Protein AF-A0A090QFK1-F1 (afdb_monomer_lite)

Structure (mmCIF, N/CA/C/O backbone):
data_AF-A0A090QFK1-F1
#
_entry.id   AF-A0A090QFK1-F1
#
loop_
_atom_site.group_PDB
_atom_site.id
_atom_site.type_symbol
_atom_site.label_atom_id
_atom_site.label_alt_id
_atom_site.label_comp_id
_atom_site.label_asym_id
_atom_site.label_entity_id
_atom_site.label_seq_id
_atom_site.pdbx_PDB_ins_code
_atom_site.Cartn_x
_atom_site.Cartn_y
_atom_site.Cartn_z
_atom_site.occupancy
_atom_site.B_iso_or_equiv
_atom_site.auth_seq_id
_atom_site.auth_comp_id
_atom_site.auth_asym_id
_atom_site.auth_atom_id
_atom_site.pdbx_PDB_model_num
ATOM 1 N N . MET A 1 1 ? -50.990 6.102 -6.981 1.00 52.25 1 MET A N 1
ATOM 2 C CA . MET A 1 1 ? -49.549 5.833 -7.208 1.00 52.25 1 MET A CA 1
ATOM 3 C C . MET A 1 1 ? -48.900 5.419 -5.892 1.00 52.25 1 MET A C 1
ATOM 5 O O . MET A 1 1 ? -49.044 6.145 -4.915 1.00 52.25 1 MET A O 1
ATOM 9 N N . LYS A 1 2 ? -48.239 4.252 -5.823 1.00 62.94 2 LYS A N 1
ATOM 10 C CA . LYS A 1 2 ? -47.499 3.832 -4.617 1.00 62.94 2 LYS A CA 1
ATOM 11 C C . LYS A 1 2 ? -46.297 4.762 -4.423 1.00 62.94 2 LYS A C 1
ATOM 13 O O . LYS A 1 2 ? -45.481 4.903 -5.327 1.00 62.94 2 LYS A O 1
ATOM 18 N N . LYS A 1 3 ? -46.207 5.403 -3.255 1.00 70.94 3 LYS A N 1
ATOM 19 C CA . LYS A 1 3 ? -45.093 6.287 -2.887 1.00 70.94 3 LYS A CA 1
ATOM 20 C C . LYS A 1 3 ? -43.796 5.470 -2.892 1.00 70.94 3 LYS A C 1
ATOM 22 O O . LYS A 1 3 ? -43.723 4.451 -2.204 1.00 70.94 3 LYS A O 1
ATOM 27 N N . ALA A 1 4 ? -42.806 5.884 -3.683 1.00 73.75 4 ALA A N 1
ATOM 28 C CA . ALA A 1 4 ? -41.517 5.203 -3.743 1.00 73.75 4 ALA A CA 1
ATOM 29 C C . ALA A 1 4 ? -40.870 5.204 -2.350 1.00 73.75 4 ALA A C 1
ATOM 31 O O . ALA A 1 4 ? -40.772 6.250 -1.699 1.00 73.75 4 ALA A O 1
ATOM 32 N N . LYS A 1 5 ? -40.471 4.022 -1.866 1.00 79.25 5 LYS A N 1
ATOM 33 C CA . LYS A 1 5 ? -39.764 3.900 -0.589 1.00 79.25 5 LYS A CA 1
ATOM 34 C C . LYS A 1 5 ? -38.382 4.532 -0.737 1.00 79.25 5 LYS A C 1
ATOM 36 O O . LYS A 1 5 ? -37.656 4.214 -1.673 1.00 79.25 5 LYS A O 1
ATOM 41 N N . LYS A 1 6 ? -38.023 5.412 0.198 1.00 84.00 6 LYS A N 1
ATOM 42 C CA . LYS A 1 6 ? -36.656 5.925 0.324 1.00 84.00 6 LYS A CA 1
ATOM 43 C C . LYS A 1 6 ? -35.821 4.840 0.998 1.00 84.00 6 LYS A C 1
ATOM 45 O O . LYS A 1 6 ? -36.136 4.454 2.121 1.00 84.00 6 LYS A O 1
ATOM 50 N N . ILE A 1 7 ? -34.821 4.321 0.294 1.00 83.44 7 ILE A N 1
ATOM 51 C CA . ILE A 1 7 ? -33.908 3.297 0.808 1.00 83.44 7 ILE A CA 1
ATOM 52 C C . ILE A 1 7 ? -32.535 3.943 0.967 1.00 83.44 7 ILE A C 1
ATOM 54 O O . ILE A 1 7 ? -32.029 4.543 0.021 1.00 83.44 7 ILE A O 1
ATOM 58 N N . THR A 1 8 ? -31.950 3.807 2.155 1.00 85.38 8 THR A N 1
ATOM 59 C CA . THR A 1 8 ? -30.576 4.225 2.450 1.00 85.38 8 THR A CA 1
ATOM 60 C C . THR A 1 8 ? -29.728 2.978 2.632 1.00 85.38 8 THR A C 1
ATOM 62 O O . THR A 1 8 ? -30.077 2.111 3.432 1.00 85.38 8 THR A O 1
ATOM 65 N N . TYR A 1 9 ? -28.615 2.900 1.908 1.00 80.81 9 TYR A N 1
ATOM 66 C CA . TYR A 1 9 ? -27.635 1.836 2.077 1.00 80.81 9 TYR A CA 1
ATOM 67 C C . TYR A 1 9 ? -26.460 2.341 2.913 1.00 80.81 9 TYR A C 1
ATOM 69 O O . TYR A 1 9 ? -25.931 3.420 2.656 1.00 80.81 9 TYR A O 1
ATOM 77 N N . LEU A 1 10 ? -26.053 1.546 3.900 1.00 73.12 10 LEU A N 1
ATOM 78 C CA . LEU A 1 10 ? -24.853 1.769 4.700 1.00 73.12 10 LEU A CA 1
ATOM 79 C C . LEU A 1 10 ? -23.905 0.601 4.446 1.00 73.12 10 LEU A C 1
ATOM 81 O O . LEU A 1 10 ? -24.201 -0.536 4.809 1.00 73.12 10 LEU A O 1
ATOM 85 N N . PHE A 1 11 ? -22.780 0.888 3.802 1.00 73.00 11 PHE A N 1
ATOM 86 C CA . PHE A 1 11 ? -21.746 -0.095 3.506 1.00 73.00 11 PHE A CA 1
ATOM 87 C C . PHE A 1 11 ? -20.478 0.248 4.286 1.00 73.00 11 PHE A C 1
ATOM 89 O O . PHE A 1 11 ? -20.070 1.406 4.337 1.00 73.00 11 PHE A O 1
ATOM 96 N N . GLY A 1 12 ? -19.854 -0.763 4.888 1.00 70.50 12 GLY A N 1
ATOM 97 C CA . GLY A 1 12 ? -18.518 -0.648 5.473 1.00 70.50 12 GLY A CA 1
ATOM 98 C C . GLY A 1 12 ? -17.435 -1.156 4.519 1.00 70.50 12 GLY A C 1
ATOM 99 O O . GLY A 1 12 ? -17.736 -1.692 3.454 1.00 70.50 12 GLY A O 1
ATOM 100 N N . ALA A 1 13 ? -16.170 -1.086 4.945 1.00 69.62 13 ALA A N 1
ATOM 101 C CA . ALA A 1 13 ? -15.028 -1.619 4.189 1.00 69.62 13 ALA A CA 1
ATOM 102 C C . ALA A 1 13 ? -15.144 -3.128 3.873 1.00 69.62 13 ALA A C 1
ATOM 104 O O . ALA A 1 13 ? -14.533 -3.621 2.933 1.00 69.62 13 ALA A O 1
ATOM 105 N N . GLY A 1 14 ? -15.974 -3.874 4.613 1.00 69.00 14 GLY A N 1
ATOM 106 C CA . GLY A 1 14 ? -16.285 -5.274 4.303 1.00 69.00 14 GLY A CA 1
ATOM 107 C C . GLY A 1 14 ? -17.109 -5.472 3.023 1.00 69.00 14 GLY A C 1
ATOM 108 O O . GLY A 1 14 ? -17.082 -6.556 2.451 1.00 69.00 14 GLY A O 1
ATOM 109 N N . ALA A 1 15 ? -17.804 -4.446 2.522 1.00 76.88 15 ALA A N 1
ATOM 110 C CA . ALA A 1 15 ? -18.540 -4.548 1.261 1.00 76.88 15 ALA A CA 1
ATOM 111 C C . ALA A 1 15 ? -17.603 -4.720 0.051 1.00 76.88 15 ALA A C 1
ATOM 113 O O . ALA A 1 15 ? -17.995 -5.315 -0.950 1.00 76.88 15 ALA A O 1
ATOM 114 N N . SER A 1 16 ? -16.354 -4.253 0.153 1.00 75.94 16 SER A N 1
ATOM 115 C CA . SER A 1 16 ? -15.330 -4.392 -0.887 1.00 75.94 16 SER A CA 1
ATOM 116 C C . SER A 1 16 ? -14.410 -5.602 -0.686 1.00 75.94 16 SER A C 1
ATOM 118 O O . SER A 1 16 ? -13.410 -5.723 -1.389 1.00 75.94 16 SER A O 1
ATOM 120 N N . TYR A 1 17 ? -14.756 -6.528 0.215 1.00 73.19 17 TYR A N 1
ATOM 121 C CA . TYR A 1 17 ? -13.940 -7.693 0.591 1.00 73.19 17 TYR A CA 1
ATOM 122 C C . TYR A 1 17 ? -13.425 -8.534 -0.590 1.00 73.19 17 TYR A C 1
ATOM 124 O O . TYR A 1 17 ? -12.313 -9.051 -0.545 1.00 73.19 17 TYR A O 1
ATOM 132 N N . ASN A 1 18 ? -14.224 -8.666 -1.654 1.00 71.69 18 ASN A N 1
ATOM 133 C CA . ASN A 1 18 ? -13.852 -9.422 -2.857 1.00 71.69 18 ASN A CA 1
ATOM 134 C C . ASN A 1 18 ? -13.204 -8.565 -3.959 1.00 71.69 18 ASN A C 1
ATOM 136 O O . ASN A 1 18 ? -12.793 -9.114 -4.976 1.00 71.69 18 ASN A O 1
ATOM 140 N N . ALA A 1 19 ? -13.155 -7.241 -3.796 1.00 78.19 19 ALA A N 1
ATOM 141 C CA . ALA A 1 19 ? -12.709 -6.302 -4.827 1.00 78.19 19 ALA A CA 1
ATOM 142 C C . ALA A 1 19 ? -11.317 -5.718 -4.543 1.00 78.19 19 ALA A C 1
ATOM 144 O O . ALA A 1 19 ? -10.580 -5.389 -5.472 1.00 78.19 19 ALA A O 1
ATOM 145 N N . VAL A 1 20 ? -10.948 -5.585 -3.267 1.00 81.19 20 VAL A N 1
ATOM 146 C CA . VAL A 1 20 ? -9.658 -5.029 -2.841 1.00 81.19 20 VAL A CA 1
ATOM 147 C C . VAL A 1 20 ? -9.011 -5.907 -1.769 1.00 81.19 20 VAL A C 1
ATOM 149 O O . VAL A 1 20 ? -9.723 -6.632 -1.071 1.00 81.19 20 VAL A O 1
ATOM 152 N N . PRO A 1 21 ? -7.676 -5.851 -1.614 1.00 77.06 21 PRO A N 1
ATOM 153 C CA . PRO A 1 21 ? -6.980 -6.600 -0.581 1.00 77.06 21 PRO A CA 1
ATOM 154 C C . PRO A 1 21 ? -7.510 -6.269 0.809 1.00 77.06 21 PRO A C 1
ATOM 156 O O . PRO A 1 21 ? -7.702 -5.101 1.154 1.00 77.06 21 PRO A O 1
ATOM 159 N N . ILE A 1 22 ? -7.701 -7.300 1.627 1.00 76.75 22 ILE A N 1
ATOM 160 C CA . ILE A 1 22 ? -8.057 -7.129 3.036 1.00 76.75 22 ILE A CA 1
ATOM 161 C C . ILE A 1 22 ? -6.810 -6.828 3.867 1.00 76.75 22 ILE A C 1
ATOM 163 O O . ILE A 1 22 ? -5.699 -7.191 3.479 1.00 76.75 22 ILE A O 1
ATOM 167 N N . LEU A 1 23 ? -7.016 -6.220 5.038 1.00 69.56 23 LEU A N 1
ATOM 168 C CA . LEU A 1 23 ? -5.974 -5.710 5.938 1.00 69.56 23 LEU A CA 1
ATOM 169 C C . LEU A 1 23 ? -4.767 -6.653 6.098 1.00 69.56 23 LEU A C 1
ATOM 171 O O . LEU A 1 23 ? -3.635 -6.227 5.904 1.00 69.56 23 LEU A O 1
ATOM 175 N N . ASN A 1 24 ? -5.017 -7.941 6.359 1.00 67.81 24 ASN A N 1
ATOM 176 C CA . ASN A 1 24 ? -3.968 -8.935 6.623 1.00 67.81 24 ASN A CA 1
ATOM 177 C C . ASN A 1 24 ? -3.112 -9.277 5.389 1.00 67.81 24 ASN A C 1
ATOM 179 O O . ASN A 1 24 ? -2.005 -9.770 5.537 1.00 67.81 24 ASN A O 1
ATOM 183 N N . SER A 1 25 ? -3.625 -9.030 4.182 1.00 78.75 25 SER A N 1
ATOM 184 C CA . SER A 1 25 ? -2.947 -9.309 2.904 1.00 78.75 25 SER A CA 1
ATOM 185 C C . SER A 1 25 ? -2.391 -8.053 2.227 1.00 78.75 25 SER A C 1
ATOM 187 O O . SER A 1 25 ? -1.679 -8.142 1.227 1.00 78.75 25 SER A O 1
ATOM 189 N N . LEU A 1 26 ? -2.746 -6.872 2.742 1.00 87.69 26 LEU A N 1
ATOM 190 C CA . LEU A 1 26 ? -2.487 -5.598 2.080 1.00 87.69 26 LEU A CA 1
ATOM 191 C C . LEU A 1 26 ? -0.985 -5.306 1.986 1.00 87.69 26 LEU A C 1
ATOM 193 O O . LEU A 1 26 ? -0.508 -4.950 0.912 1.00 87.69 26 LEU A O 1
ATOM 197 N N . SER A 1 27 ? -0.245 -5.519 3.077 1.00 91.69 27 SER A N 1
ATOM 198 C CA . SER A 1 27 ? 1.210 -5.327 3.134 1.00 91.69 27 SER A CA 1
ATOM 199 C C . SER A 1 27 ? 1.936 -6.182 2.092 1.00 91.69 27 SER A C 1
ATOM 201 O O . SER A 1 27 ? 2.714 -5.668 1.288 1.00 91.69 27 SER A O 1
ATOM 203 N N . ASP A 1 28 ? 1.613 -7.476 2.039 1.00 91.19 28 ASP A N 1
ATOM 204 C CA . ASP A 1 28 ? 2.227 -8.422 1.105 1.00 91.19 28 ASP A CA 1
ATOM 205 C C . ASP A 1 28 ? 1.924 -8.065 -0.349 1.00 91.19 28 ASP A C 1
ATOM 207 O O . ASP A 1 28 ? 2.798 -8.150 -1.212 1.00 91.19 28 ASP A O 1
ATOM 211 N N . LEU A 1 29 ? 0.692 -7.643 -0.635 1.00 92.62 29 LEU A N 1
ATOM 212 C CA . LEU A 1 29 ? 0.288 -7.263 -1.984 1.00 92.62 29 LEU A CA 1
ATOM 213 C C . LEU A 1 29 ? 0.896 -5.929 -2.418 1.00 92.62 29 LEU A C 1
ATOM 215 O O . LEU A 1 29 ? 1.234 -5.796 -3.594 1.00 92.62 29 LEU A O 1
ATOM 219 N N . MET A 1 30 ? 1.119 -4.978 -1.507 1.00 94.44 30 MET A N 1
ATOM 220 C CA . MET A 1 30 ? 1.897 -3.767 -1.798 1.00 94.44 30 MET A CA 1
ATOM 221 C C . MET A 1 30 ? 3.344 -4.111 -2.162 1.00 94.44 30 MET A C 1
ATOM 223 O O . MET A 1 30 ? 3.834 -3.640 -3.189 1.00 94.44 30 MET A O 1
ATOM 227 N N . ILE A 1 31 ? 3.990 -4.996 -1.395 1.00 95.75 31 ILE A N 1
ATOM 228 C CA . ILE A 1 31 ? 5.355 -5.464 -1.679 1.00 95.75 31 ILE A CA 1
ATOM 229 C C . ILE A 1 31 ? 5.410 -6.166 -3.036 1.00 95.75 31 ILE A C 1
ATOM 231 O O . ILE A 1 31 ? 6.172 -5.749 -3.906 1.00 95.75 31 ILE A O 1
ATOM 235 N N . LYS A 1 32 ? 4.549 -7.169 -3.264 1.00 94.62 32 LYS A N 1
ATOM 236 C CA . LYS A 1 32 ? 4.475 -7.902 -4.541 1.00 94.62 32 LYS A CA 1
ATOM 237 C C . LYS A 1 32 ? 4.241 -6.962 -5.723 1.00 94.62 32 LYS A C 1
ATOM 239 O O . LYS A 1 32 ? 4.909 -7.088 -6.747 1.00 94.62 32 LYS A O 1
ATOM 244 N N . SER A 1 33 ? 3.336 -5.996 -5.571 1.00 94.81 33 SER A N 1
ATOM 245 C CA . SER A 1 33 ? 3.031 -5.015 -6.616 1.00 94.81 33 SER A CA 1
ATOM 246 C C . SER A 1 33 ? 4.226 -4.115 -6.906 1.00 94.81 33 SER A C 1
ATOM 248 O O . SER A 1 33 ? 4.585 -3.938 -8.066 1.00 94.81 33 SER A O 1
ATOM 250 N N . GLY A 1 34 ? 4.887 -3.585 -5.876 1.00 96.12 34 GLY A N 1
ATOM 251 C CA . GLY A 1 34 ? 6.089 -2.775 -6.048 1.00 96.12 34 GLY A CA 1
ATOM 252 C C . GLY A 1 34 ? 7.228 -3.560 -6.707 1.00 96.12 34 GLY A C 1
ATOM 253 O O . GLY A 1 34 ? 7.839 -3.073 -7.657 1.00 96.12 34 GLY A O 1
ATOM 254 N N . SER A 1 35 ? 7.461 -4.810 -6.296 1.00 96.50 35 SER A N 1
ATOM 255 C CA . SER A 1 35 ? 8.446 -5.692 -6.935 1.00 96.50 35 SER A CA 1
ATOM 256 C C . SER A 1 35 ? 8.114 -5.953 -8.405 1.00 96.50 35 SER A C 1
ATOM 258 O O . SER A 1 35 ? 8.992 -5.832 -9.258 1.00 96.50 35 SER A O 1
ATOM 260 N N . TYR A 1 36 ? 6.850 -6.245 -8.719 1.00 94.75 36 TYR A N 1
ATOM 261 C CA . TYR A 1 36 ? 6.396 -6.442 -10.095 1.00 94.75 36 TYR A CA 1
ATOM 262 C C . TYR A 1 36 ? 6.600 -5.191 -10.953 1.00 94.75 36 TYR A C 1
ATOM 264 O O . TYR A 1 36 ? 7.145 -5.291 -12.053 1.00 94.75 36 TYR A O 1
ATOM 272 N N . LEU A 1 37 ? 6.227 -4.009 -10.450 1.00 92.94 37 LEU A N 1
ATOM 273 C CA . LEU A 1 37 ? 6.441 -2.744 -11.155 1.00 92.94 37 LEU A CA 1
ATOM 274 C C . LEU A 1 37 ? 7.934 -2.513 -11.414 1.00 92.94 37 LEU A C 1
ATOM 276 O O . LEU A 1 37 ? 8.316 -2.204 -12.539 1.00 92.94 37 LEU A O 1
ATOM 280 N N . LYS A 1 38 ? 8.790 -2.738 -10.411 1.00 93.56 38 LYS A N 1
ATOM 281 C CA . LYS A 1 38 ? 10.247 -2.585 -10.538 1.00 93.56 38 LYS A CA 1
ATOM 282 C C . LYS A 1 38 ? 10.836 -3.517 -11.603 1.00 93.56 38 LYS A C 1
ATOM 284 O O . LYS A 1 38 ? 11.631 -3.066 -12.423 1.00 93.56 38 LYS A O 1
ATOM 289 N N . ILE A 1 39 ? 10.421 -4.786 -11.622 1.00 92.31 39 ILE A N 1
ATOM 290 C CA . ILE A 1 39 ? 10.866 -5.788 -12.609 1.00 92.31 39 ILE A CA 1
ATOM 291 C C . ILE A 1 39 ? 10.341 -5.468 -14.013 1.00 92.31 39 ILE A C 1
ATOM 293 O O . ILE A 1 39 ? 11.045 -5.692 -14.994 1.00 92.31 39 ILE A O 1
ATOM 297 N N . SER A 1 40 ? 9.128 -4.925 -14.117 1.00 89.50 40 SER A N 1
ATOM 298 C CA . SER A 1 40 ? 8.489 -4.595 -15.399 1.00 89.50 40 SER A CA 1
ATOM 299 C C . SER A 1 40 ? 8.971 -3.261 -15.977 1.00 89.50 40 SER A C 1
ATOM 301 O O . SER A 1 40 ? 8.808 -3.008 -17.170 1.00 89.50 40 SER A O 1
ATOM 303 N N . ALA A 1 41 ? 9.596 -2.401 -15.167 1.00 88.12 41 ALA A N 1
ATOM 304 C CA . ALA A 1 41 ? 10.048 -1.077 -15.586 1.00 88.12 41 ALA A CA 1
ATOM 305 C C . ALA A 1 41 ? 10.947 -1.099 -16.842 1.00 88.12 41 ALA A C 1
ATOM 307 O O . ALA A 1 41 ? 10.700 -0.306 -17.749 1.00 88.12 41 ALA A O 1
ATOM 308 N N . PRO A 1 42 ? 11.933 -2.004 -16.997 1.00 85.38 42 PRO A N 1
ATOM 309 C CA . PRO A 1 42 ? 12.725 -2.067 -18.222 1.00 85.38 42 PRO A CA 1
ATOM 310 C C . PRO A 1 42 ? 11.898 -2.396 -19.469 1.00 85.38 42 PRO A C 1
ATOM 312 O O . PRO A 1 42 ? 12.277 -1.989 -20.554 1.00 85.38 42 PRO A O 1
ATOM 315 N N . GLN A 1 43 ? 10.766 -3.091 -19.351 1.00 83.12 43 GLN A N 1
ATOM 316 C CA . GLN A 1 43 ? 9.892 -3.370 -20.498 1.00 83.12 43 GLN A CA 1
ATOM 317 C C . GLN A 1 43 ? 9.054 -2.141 -20.874 1.00 83.12 43 GLN A C 1
ATOM 319 O O . GLN A 1 43 ? 8.844 -1.868 -22.050 1.00 83.12 43 GLN A O 1
ATOM 324 N N . ILE A 1 44 ? 8.626 -1.366 -19.874 1.00 77.38 44 ILE A N 1
ATOM 325 C CA . ILE A 1 44 ? 7.842 -0.136 -20.059 1.00 77.38 44 ILE A CA 1
ATOM 326 C C . ILE A 1 44 ? 8.717 0.991 -20.630 1.00 77.38 44 ILE A C 1
ATOM 328 O O . ILE A 1 44 ? 8.284 1.742 -21.500 1.00 77.38 44 ILE A O 1
ATOM 332 N N . PHE A 1 45 ? 9.960 1.098 -20.155 1.00 80.06 45 PHE A N 1
ATOM 333 C CA . PHE A 1 45 ? 10.861 2.211 -20.465 1.00 80.06 45 PHE A CA 1
ATOM 334 C C . PHE A 1 45 ? 12.048 1.827 -21.375 1.00 80.06 45 PHE A C 1
ATOM 336 O O . PHE A 1 45 ? 12.820 2.695 -21.775 1.00 80.06 45 PHE A O 1
ATOM 343 N N . GLY A 1 46 ? 12.220 0.550 -21.733 1.00 69.38 46 GLY A N 1
ATOM 344 C CA . GLY A 1 46 ? 13.434 0.032 -22.393 1.00 69.38 46 GLY A CA 1
ATOM 345 C C . GLY A 1 46 ? 13.669 0.499 -23.826 1.00 69.38 46 GLY A C 1
ATOM 346 O O . GLY A 1 46 ? 14.793 0.434 -24.317 1.00 69.38 46 GLY A O 1
ATOM 347 N N . HIS A 1 47 ? 12.641 1.013 -24.497 1.00 68.44 47 HIS A N 1
ATOM 348 C CA . HIS A 1 47 ? 12.775 1.585 -25.840 1.00 68.44 47 HIS A CA 1
ATOM 349 C C . HIS A 1 47 ? 13.164 3.065 -25.833 1.00 68.44 47 HIS A C 1
ATOM 351 O O . HIS A 1 47 ? 13.353 3.660 -26.898 1.00 68.44 47 HIS A O 1
ATOM 357 N N . ILE A 1 48 ? 13.280 3.676 -24.654 1.00 64.44 48 ILE A N 1
ATOM 358 C CA . ILE A 1 48 ? 13.320 5.122 -24.551 1.00 64.44 48 ILE A CA 1
ATOM 359 C C . ILE A 1 48 ? 14.764 5.633 -24.475 1.00 64.44 48 ILE A C 1
ATOM 361 O O . ILE A 1 48 ? 15.534 5.283 -23.583 1.00 64.44 48 ILE A O 1
ATOM 365 N N . LYS A 1 49 ? 15.147 6.459 -25.457 1.00 61.97 49 LYS A N 1
ATOM 366 C CA . LYS A 1 49 ? 16.531 6.927 -25.664 1.00 61.97 49 LYS A CA 1
ATOM 367 C C . LYS A 1 49 ? 16.814 8.333 -25.112 1.00 61.97 49 LYS A C 1
ATOM 369 O O . LYS A 1 49 ? 17.977 8.731 -25.087 1.00 61.97 49 LYS A O 1
ATOM 374 N N . ASN A 1 50 ? 15.800 9.091 -24.684 1.00 68.19 50 ASN A N 1
ATOM 375 C CA . ASN A 1 50 ? 15.953 10.506 -24.324 1.00 68.19 50 ASN A CA 1
ATOM 376 C C . ASN A 1 50 ? 16.314 10.708 -22.829 1.00 68.19 50 ASN A C 1
ATOM 378 O O . ASN A 1 50 ? 15.857 9.947 -21.976 1.00 68.19 50 ASN A O 1
ATOM 382 N N . PRO A 1 51 ? 17.093 11.744 -22.452 1.00 59.09 51 PRO A N 1
ATOM 383 C CA . PRO A 1 51 ? 17.471 12.002 -21.055 1.00 59.09 51 PRO A CA 1
ATOM 384 C C . PRO A 1 51 ? 16.291 12.345 -20.133 1.00 59.09 51 PRO A C 1
ATOM 386 O O . PRO A 1 51 ? 16.307 11.966 -18.963 1.00 59.09 51 PRO A O 1
ATOM 389 N N . ILE A 1 52 ? 15.258 13.024 -20.653 1.00 60.28 52 ILE A N 1
ATOM 390 C CA . ILE A 1 52 ? 14.013 13.338 -19.919 1.00 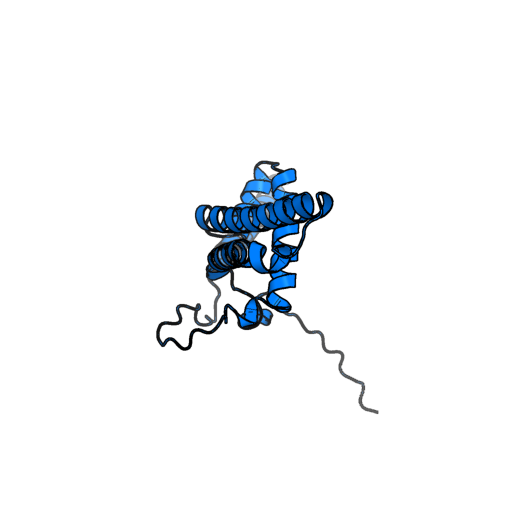60.28 52 ILE A CA 1
ATOM 391 C C . ILE A 1 52 ? 13.347 12.045 -19.424 1.00 60.28 52 ILE A C 1
ATOM 393 O O . ILE A 1 52 ? 12.834 11.978 -18.306 1.00 60.28 52 ILE A O 1
ATOM 397 N N . ASP A 1 53 ? 13.471 10.977 -20.204 1.00 65.56 53 ASP A N 1
ATOM 398 C CA . ASP A 1 53 ? 12.867 9.687 -19.909 1.00 65.56 53 ASP A CA 1
ATOM 399 C C . ASP A 1 53 ? 13.672 8.862 -18.895 1.00 65.56 53 ASP A C 1
ATOM 401 O O . ASP A 1 53 ? 13.102 8.015 -18.206 1.00 65.56 53 ASP A O 1
ATOM 405 N N . ARG A 1 54 ? 14.967 9.166 -18.692 1.00 74.44 54 ARG A N 1
ATOM 406 C CA . ARG A 1 54 ? 15.744 8.596 -17.573 1.00 74.44 54 ARG A CA 1
ATOM 407 C C . ARG A 1 54 ? 15.231 9.086 -16.222 1.00 74.44 54 ARG A C 1
ATOM 409 O O . ARG A 1 54 ? 15.177 8.305 -15.276 1.00 74.44 54 ARG A O 1
ATOM 416 N N . ASN A 1 55 ? 14.818 10.352 -16.128 1.00 83.38 55 ASN A N 1
ATOM 417 C CA . ASN A 1 55 ? 14.195 10.875 -14.910 1.00 83.38 55 ASN A CA 1
ATOM 418 C C . ASN A 1 55 ? 12.831 10.220 -14.668 1.00 83.38 55 ASN A C 1
ATOM 420 O O . ASN A 1 55 ? 12.531 9.853 -13.535 1.00 83.38 55 ASN A O 1
ATOM 424 N N . GLY A 1 56 ? 12.038 10.015 -15.726 1.00 84.38 56 GLY A N 1
ATOM 425 C CA . GLY A 1 56 ? 10.781 9.265 -15.657 1.00 84.38 56 GLY A CA 1
ATOM 426 C C . GLY A 1 56 ? 10.981 7.841 -15.135 1.00 84.38 56 GLY A C 1
ATOM 427 O O . GLY A 1 56 ? 10.330 7.449 -14.168 1.00 84.38 56 GLY A O 1
ATOM 428 N N . PHE A 1 57 ? 11.945 7.111 -15.702 1.00 87.12 57 PHE A N 1
ATOM 429 C CA . PHE A 1 57 ? 12.317 5.773 -15.242 1.00 87.12 57 PHE A CA 1
ATOM 430 C C . PHE A 1 57 ? 12.750 5.769 -13.771 1.00 87.12 57 PHE A C 1
ATOM 432 O O . PHE A 1 57 ? 12.201 5.015 -12.973 1.00 87.12 57 PHE A O 1
ATOM 439 N N . ASN A 1 58 ? 13.675 6.648 -13.376 1.00 89.19 58 ASN A N 1
ATOM 440 C CA . ASN A 1 58 ? 14.152 6.719 -11.993 1.00 89.19 58 ASN A CA 1
ATOM 441 C C . ASN A 1 58 ? 13.022 7.057 -11.010 1.00 89.19 58 ASN A C 1
ATOM 443 O O . ASN A 1 58 ? 12.935 6.458 -9.940 1.00 89.19 58 ASN A O 1
ATOM 447 N N . ASN A 1 59 ? 12.127 7.978 -11.378 1.00 91.00 59 ASN A N 1
ATOM 448 C CA . ASN A 1 59 ? 10.957 8.316 -10.569 1.00 91.00 59 ASN A CA 1
ATOM 449 C C . ASN A 1 59 ? 9.989 7.135 -10.446 1.00 91.00 59 ASN A C 1
ATOM 451 O O . ASN A 1 59 ? 9.447 6.903 -9.366 1.00 91.00 59 ASN A O 1
ATOM 455 N N . PHE A 1 60 ? 9.803 6.367 -11.519 1.00 91.62 60 PHE A N 1
ATOM 456 C CA . PHE A 1 60 ? 8.985 5.160 -11.508 1.00 91.62 60 PHE A CA 1
ATOM 457 C C . PHE A 1 60 ? 9.589 4.060 -10.624 1.00 91.62 60 PHE A C 1
ATOM 459 O O . PHE A 1 60 ? 8.885 3.484 -9.796 1.00 91.62 60 PHE A O 1
ATOM 466 N N . ILE A 1 61 ? 10.900 3.814 -10.726 1.00 94.06 61 ILE A N 1
ATOM 467 C CA . ILE A 1 61 ? 11.614 2.883 -9.839 1.00 94.06 61 ILE A CA 1
ATOM 468 C C . ILE A 1 61 ? 11.487 3.332 -8.383 1.00 94.06 61 ILE A C 1
ATOM 470 O O . ILE A 1 61 ? 11.126 2.530 -7.525 1.00 94.06 61 ILE A O 1
ATOM 474 N N . LYS A 1 62 ? 11.692 4.623 -8.105 1.00 95.25 62 LYS A N 1
ATOM 475 C CA . LYS A 1 62 ? 11.541 5.184 -6.759 1.00 95.25 62 LYS A CA 1
ATOM 476 C C . LYS A 1 62 ? 10.113 5.034 -6.234 1.00 95.25 62 LYS A C 1
ATOM 478 O O . LYS A 1 62 ? 9.919 4.764 -5.052 1.00 95.25 62 LYS A O 1
ATOM 483 N N . PHE A 1 63 ? 9.101 5.202 -7.084 1.00 95.00 63 PHE A N 1
ATOM 484 C CA . PHE A 1 63 ? 7.709 4.931 -6.721 1.00 95.00 63 PHE A CA 1
ATOM 485 C C . PHE A 1 63 ? 7.507 3.458 -6.344 1.00 95.00 63 PHE A C 1
ATOM 487 O O . PHE A 1 63 ? 6.943 3.177 -5.287 1.00 95.00 63 PHE A O 1
ATOM 494 N N . ALA A 1 64 ? 8.016 2.531 -7.158 1.00 96.19 64 ALA A N 1
ATOM 495 C CA . ALA A 1 64 ? 7.933 1.100 -6.888 1.00 96.19 64 ALA A CA 1
ATOM 496 C C . ALA A 1 64 ? 8.627 0.723 -5.565 1.00 96.19 64 ALA A C 1
ATOM 498 O O . ALA A 1 64 ? 8.060 -0.006 -4.756 1.00 96.19 64 ALA A O 1
ATOM 499 N N . GLU A 1 65 ? 9.808 1.281 -5.294 1.00 97.56 65 GLU A N 1
ATOM 500 C CA . GLU A 1 65 ? 10.533 1.090 -4.031 1.00 97.56 65 GLU A CA 1
ATOM 501 C C . GLU A 1 65 ? 9.793 1.679 -2.832 1.00 97.56 65 GLU A C 1
ATOM 503 O O . GLU A 1 65 ? 9.705 1.048 -1.783 1.00 97.56 65 GLU A O 1
ATOM 508 N N . ASN A 1 66 ? 9.198 2.862 -2.986 1.00 97.44 66 ASN A N 1
ATOM 509 C CA . ASN A 1 66 ? 8.375 3.458 -1.940 1.00 97.44 66 ASN A CA 1
ATOM 510 C C . ASN A 1 66 ? 7.159 2.588 -1.599 1.00 97.44 66 ASN A C 1
ATOM 512 O O . ASN A 1 66 ? 6.783 2.519 -0.431 1.00 97.44 66 ASN A O 1
ATOM 516 N N . LEU A 1 67 ? 6.555 1.927 -2.590 1.00 96.88 67 LEU A N 1
ATOM 517 C CA . LEU A 1 67 ? 5.442 1.008 -2.366 1.00 96.88 67 LEU A CA 1
ATOM 518 C C . LEU A 1 67 ? 5.888 -0.263 -1.624 1.00 96.88 67 LEU A C 1
ATOM 520 O O . LEU A 1 67 ? 5.189 -0.701 -0.712 1.00 96.88 67 LEU A O 1
ATOM 524 N N . ILE A 1 68 ? 7.064 -0.808 -1.963 1.00 97.75 68 ILE A N 1
ATOM 525 C CA . ILE A 1 68 ? 7.676 -1.931 -1.230 1.00 97.75 68 ILE A CA 1
ATOM 526 C C . ILE A 1 68 ? 7.910 -1.535 0.229 1.00 97.75 68 ILE A C 1
ATOM 528 O O . ILE A 1 68 ? 7.413 -2.203 1.131 1.00 97.75 68 ILE A O 1
ATOM 532 N N . ASN A 1 69 ? 8.595 -0.413 0.459 1.00 97.31 69 ASN A N 1
ATOM 533 C CA . ASN A 1 69 ? 8.910 0.069 1.804 1.00 97.31 69 ASN A CA 1
ATOM 534 C C . ASN A 1 69 ? 7.647 0.326 2.632 1.00 97.31 69 ASN A C 1
ATOM 536 O O . ASN A 1 69 ? 7.623 0.042 3.825 1.00 97.31 69 ASN A O 1
ATOM 540 N N . LEU A 1 70 ? 6.579 0.834 2.009 1.00 96.00 70 LEU A N 1
ATOM 541 C CA . LEU A 1 70 ? 5.305 1.025 2.695 1.00 96.00 70 LEU A CA 1
ATOM 542 C C . LEU A 1 70 ? 4.710 -0.304 3.172 1.00 96.00 70 LEU A C 1
ATOM 544 O O . LEU A 1 70 ? 4.230 -0.380 4.302 1.00 96.00 70 LEU A O 1
ATOM 548 N N . GLY A 1 71 ? 4.739 -1.337 2.328 1.00 95.19 71 GLY A N 1
ATOM 549 C CA . GLY A 1 71 ? 4.268 -2.664 2.709 1.00 95.19 71 GLY A CA 1
ATOM 550 C C . GLY A 1 71 ? 5.133 -3.300 3.801 1.00 95.19 71 GLY A C 1
ATOM 551 O O . GLY A 1 71 ? 4.580 -3.881 4.731 1.00 95.19 71 GLY A O 1
ATOM 552 N N . GLU A 1 72 ? 6.458 -3.128 3.759 1.00 96.44 72 GLU A N 1
ATOM 553 C CA . GLU A 1 72 ? 7.354 -3.606 4.825 1.00 96.44 72 GLU A CA 1
ATOM 554 C C . GLU A 1 72 ? 7.095 -2.888 6.156 1.00 96.44 72 GLU A C 1
ATOM 556 O O . GLU A 1 72 ? 6.916 -3.546 7.177 1.00 96.44 72 GLU A O 1
ATOM 561 N N . ASN A 1 73 ? 6.935 -1.560 6.147 1.00 94.69 73 ASN A N 1
ATOM 562 C CA . ASN A 1 73 ? 6.567 -0.806 7.349 1.00 94.69 73 ASN A CA 1
ATOM 563 C C . ASN A 1 73 ? 5.203 -1.264 7.893 1.00 94.69 73 ASN A C 1
ATOM 565 O O . ASN A 1 73 ? 5.039 -1.499 9.087 1.00 94.69 73 ASN A O 1
ATOM 569 N N . ALA A 1 74 ? 4.204 -1.437 7.024 1.00 91.75 74 ALA A N 1
ATOM 570 C CA . ALA A 1 74 ? 2.892 -1.929 7.436 1.00 91.75 74 ALA A CA 1
ATOM 571 C C . ALA A 1 74 ? 2.959 -3.351 8.023 1.00 91.75 74 ALA A C 1
ATOM 573 O O . ALA A 1 74 ? 2.188 -3.667 8.927 1.00 91.75 74 ALA A O 1
ATOM 574 N N . ARG A 1 75 ? 3.870 -4.202 7.533 1.00 91.38 75 ARG A N 1
ATOM 575 C CA . ARG A 1 75 ? 4.138 -5.533 8.092 1.00 91.38 75 ARG A CA 1
ATOM 576 C C . ARG A 1 75 ? 4.813 -5.436 9.464 1.00 91.38 75 ARG A C 1
ATOM 578 O O . ARG A 1 75 ? 4.364 -6.105 10.388 1.00 91.38 75 ARG A O 1
ATOM 585 N N . GLU A 1 76 ? 5.825 -4.583 9.614 1.00 92.31 76 GLU A N 1
ATOM 586 C CA . GLU A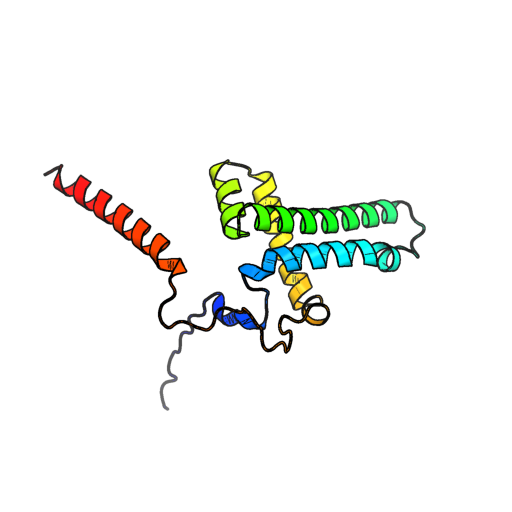 1 76 ? 6.543 -4.356 10.879 1.00 92.31 76 GLU A CA 1
ATOM 587 C C . GLU A 1 76 ? 5.600 -3.887 11.998 1.00 92.31 76 GLU A C 1
ATOM 589 O O . GLU A 1 76 ? 5.618 -4.426 13.103 1.00 92.31 76 GLU A O 1
ATOM 594 N N . TYR A 1 77 ? 4.710 -2.936 11.701 1.00 89.12 77 TYR A N 1
ATOM 595 C CA . TYR A 1 77 ? 3.724 -2.416 12.658 1.00 89.12 77 TYR A CA 1
ATOM 596 C C . TYR A 1 77 ? 2.410 -3.225 12.689 1.00 89.12 77 TYR A C 1
ATOM 598 O O . TYR A 1 77 ? 1.420 -2.802 13.294 1.00 89.12 77 TYR A O 1
ATOM 606 N N . GLY A 1 78 ? 2.371 -4.385 12.032 1.00 86.81 78 GLY A N 1
ATOM 607 C CA . GLY A 1 78 ? 1.244 -5.318 11.989 1.00 86.81 78 GLY A CA 1
ATOM 608 C C . GLY A 1 78 ? 0.135 -4.957 10.998 1.00 86.81 78 GLY A C 1
ATOM 609 O O . GLY A 1 78 ? -0.421 -5.852 10.365 1.00 86.81 78 GLY A O 1
ATOM 610 N N . THR A 1 79 ? -0.203 -3.673 10.841 1.00 88.12 79 THR A N 1
ATOM 611 C CA . THR A 1 79 ? -1.136 -3.213 9.800 1.00 88.12 79 THR A CA 1
ATOM 612 C C . THR A 1 79 ? -0.769 -1.825 9.281 1.00 88.12 79 THR A C 1
ATOM 614 O O . THR A 1 79 ? -0.122 -1.030 9.968 1.00 88.12 79 THR A O 1
ATOM 617 N N . LEU A 1 80 ? -1.262 -1.493 8.086 1.00 91.19 80 LEU A N 1
ATOM 618 C CA . LEU A 1 80 ? -1.141 -0.150 7.520 1.00 91.19 80 LEU A CA 1
ATOM 619 C C . LEU A 1 80 ? -1.806 0.918 8.408 1.00 91.19 80 LEU A C 1
ATOM 621 O O . LEU A 1 80 ? -1.260 2.009 8.560 1.00 91.19 80 LEU A O 1
ATOM 625 N N . ASP A 1 81 ? -2.946 0.596 9.027 1.00 90.88 81 ASP A N 1
ATOM 626 C CA . ASP A 1 81 ? -3.664 1.506 9.927 1.00 90.88 81 ASP A CA 1
ATOM 627 C C . ASP A 1 81 ? -2.850 1.785 11.197 1.00 90.88 81 ASP A C 1
ATOM 629 O O . ASP A 1 81 ? -2.735 2.932 11.635 1.00 90.88 81 ASP A O 1
ATOM 633 N N . THR A 1 82 ? -2.222 0.747 11.763 1.00 90.38 82 THR A N 1
ATOM 634 C CA . THR A 1 82 ? -1.314 0.883 12.910 1.00 90.38 82 THR A CA 1
ATOM 635 C C . THR A 1 82 ? -0.113 1.751 12.548 1.00 90.38 82 THR A C 1
ATOM 637 O O . THR A 1 82 ? 0.244 2.655 13.307 1.00 90.38 82 THR A O 1
ATOM 640 N N . TYR A 1 83 ? 0.478 1.532 11.370 1.00 93.81 83 TYR A N 1
ATOM 641 C CA . TYR A 1 83 ? 1.591 2.344 10.889 1.00 93.81 83 TYR A CA 1
ATOM 642 C C . TYR A 1 83 ? 1.182 3.812 10.695 1.00 93.81 83 TYR A C 1
ATOM 644 O O . TYR A 1 83 ? 1.852 4.714 11.197 1.00 93.81 83 TYR A O 1
ATOM 652 N N . ALA A 1 84 ? 0.034 4.075 10.065 1.00 94.62 84 ALA A N 1
ATOM 653 C CA . ALA A 1 84 ? -0.494 5.429 9.908 1.00 94.62 84 ALA A CA 1
ATOM 654 C C . ALA A 1 84 ? -0.741 6.115 11.263 1.00 94.62 84 ALA A C 1
ATOM 656 O O . ALA A 1 84 ? -0.420 7.295 11.426 1.00 94.62 84 ALA A O 1
ATOM 657 N N . LYS A 1 85 ? -1.255 5.374 12.257 1.00 92.12 85 LYS A N 1
ATOM 658 C CA . LYS A 1 85 ? -1.436 5.877 13.625 1.00 92.12 85 LYS A CA 1
ATOM 659 C C . LYS A 1 85 ? -0.099 6.239 14.274 1.00 92.12 85 LYS A C 1
ATOM 661 O O . LYS A 1 85 ? -0.004 7.314 14.859 1.00 92.12 85 LYS A O 1
ATOM 666 N N . LYS A 1 86 ? 0.935 5.401 14.134 1.00 95.12 86 LYS A N 1
ATOM 667 C CA . LYS A 1 86 ? 2.299 5.704 14.607 1.00 95.12 86 LYS A CA 1
ATOM 668 C C . LYS A 1 86 ? 2.812 7.009 14.005 1.00 95.12 86 LYS A C 1
ATOM 670 O O . LYS A 1 86 ? 3.246 7.885 14.746 1.00 95.12 86 LYS A O 1
ATOM 675 N N . LEU A 1 87 ? 2.729 7.159 12.680 1.00 95.31 87 LEU A N 1
ATOM 676 C CA . LEU A 1 87 ? 3.188 8.373 11.991 1.00 95.31 87 LEU A CA 1
ATOM 677 C C . LEU A 1 87 ? 2.458 9.621 12.497 1.00 95.31 87 LEU A C 1
ATOM 679 O O . LEU A 1 87 ? 3.073 10.663 12.709 1.00 95.31 87 LEU A O 1
ATOM 683 N N . HIS A 1 88 ? 1.147 9.507 12.717 1.00 95.00 88 HIS A N 1
ATOM 684 C CA . HIS A 1 88 ? 0.339 10.603 13.234 1.00 9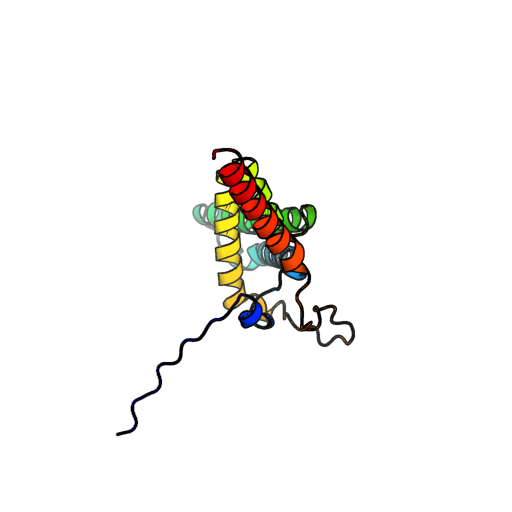5.00 88 HIS A CA 1
ATOM 685 C C . HIS A 1 88 ? 0.736 11.001 14.662 1.00 95.00 88 HIS A C 1
ATOM 687 O O . HIS A 1 88 ? 0.962 12.183 14.912 1.00 95.00 88 HIS A O 1
ATOM 693 N N . LEU A 1 89 ? 0.870 10.030 15.572 1.00 92.69 89 LEU A N 1
ATOM 694 C CA . LEU A 1 89 ? 1.240 10.280 16.970 1.00 92.69 89 LEU A CA 1
ATOM 695 C C . LEU A 1 89 ? 2.643 10.889 17.104 1.00 92.69 89 LEU A C 1
ATOM 697 O O . LEU A 1 89 ? 2.859 11.750 17.951 1.00 92.69 89 LEU A O 1
ATOM 701 N N . ASN A 1 90 ? 3.570 10.505 16.226 1.00 93.81 90 ASN A N 1
ATOM 702 C CA . ASN A 1 90 ? 4.933 11.035 16.206 1.00 93.81 90 ASN A CA 1
ATOM 703 C C . ASN A 1 90 ? 5.077 12.358 15.436 1.00 93.81 90 ASN A C 1
ATOM 705 O O . ASN A 1 90 ? 6.187 12.870 15.313 1.00 93.81 90 ASN A O 1
ATOM 709 N N . SER A 1 91 ? 3.988 12.918 14.898 1.00 94.88 91 SER A N 1
ATOM 710 C CA . SER A 1 91 ? 4.023 14.123 14.053 1.00 94.88 91 SER A CA 1
ATOM 711 C C . SER A 1 91 ? 4.918 13.990 12.807 1.00 94.88 91 SER A C 1
ATOM 713 O O . SER A 1 91 ? 5.474 14.971 12.313 1.00 94.88 91 SER A O 1
ATOM 715 N N . GLU A 1 92 ? 5.025 12.783 12.242 1.00 95.62 92 GLU A N 1
ATOM 716 C CA . GLU A 1 92 ? 5.784 12.493 11.015 1.00 95.62 92 GLU A CA 1
ATOM 717 C C . GLU A 1 92 ? 4.964 12.884 9.769 1.00 95.62 92 GLU A C 1
ATOM 719 O O . GLU A 1 92 ? 4.503 12.047 8.990 1.00 95.62 92 GLU A O 1
ATOM 724 N N . VAL A 1 93 ? 4.731 14.192 9.601 1.00 96.25 93 VAL A N 1
ATOM 725 C CA . VAL A 1 93 ? 3.771 14.752 8.630 1.00 96.25 93 VAL A CA 1
ATOM 726 C C . VAL A 1 93 ? 4.078 14.355 7.183 1.00 96.25 93 VAL A C 1
ATOM 728 O O . VAL A 1 93 ? 3.158 14.010 6.439 1.00 96.25 93 VAL A O 1
ATOM 731 N N . GLU A 1 94 ? 5.344 14.392 6.769 1.00 96.50 94 GLU A N 1
ATOM 732 C CA . GLU A 1 94 ? 5.724 14.090 5.382 1.00 96.50 94 GLU A CA 1
ATOM 733 C C . GLU A 1 94 ? 5.579 12.602 5.047 1.00 96.50 94 GLU A C 1
ATOM 735 O O . GLU A 1 94 ? 5.009 12.259 4.009 1.00 96.50 94 GLU A O 1
ATOM 740 N N . GLU A 1 95 ? 5.973 11.707 5.955 1.00 95.06 95 GLU A N 1
ATOM 741 C CA . GLU A 1 95 ? 5.753 10.267 5.778 1.00 95.06 95 GLU A CA 1
ATOM 742 C C . GLU A 1 95 ? 4.260 9.927 5.793 1.00 95.06 95 GLU A C 1
ATOM 744 O O . GLU A 1 95 ? 3.798 9.106 5.000 1.00 95.06 95 GLU A O 1
ATOM 749 N N . LEU A 1 96 ? 3.456 10.622 6.605 1.00 95.75 96 LEU A N 1
ATOM 750 C CA . LEU A 1 96 ? 2.006 10.442 6.603 1.00 95.75 96 LEU A CA 1
ATOM 751 C C . LEU A 1 96 ? 1.363 10.905 5.283 1.00 95.75 96 LEU A C 1
ATOM 753 O O . LEU A 1 96 ? 0.446 10.250 4.779 1.00 95.75 96 LEU A O 1
ATOM 757 N N . LYS A 1 97 ? 1.829 12.015 4.692 1.00 96.75 97 LYS A N 1
ATOM 758 C CA . LYS A 1 97 ? 1.392 12.453 3.351 1.00 96.75 97 LYS A CA 1
ATOM 759 C C . LYS A 1 97 ? 1.782 11.431 2.287 1.00 96.75 97 LYS A C 1
ATOM 761 O O . LYS A 1 97 ? 0.952 11.077 1.448 1.00 96.75 97 LYS A O 1
ATOM 766 N N . LYS A 1 98 ? 3.018 10.932 2.345 1.00 95.75 98 LYS A N 1
ATOM 767 C CA . LYS A 1 98 ? 3.537 9.912 1.432 1.00 95.75 98 LYS A CA 1
ATOM 768 C C . LYS A 1 98 ? 2.735 8.615 1.523 1.00 95.75 98 LYS A C 1
ATOM 770 O O . LYS A 1 98 ? 2.338 8.093 0.485 1.00 95.75 98 LYS A O 1
ATOM 775 N N . LEU A 1 99 ? 2.416 8.148 2.731 1.00 96.25 99 LEU A N 1
ATOM 776 C CA . LEU A 1 99 ? 1.532 7.005 2.959 1.00 96.25 99 LEU A CA 1
ATOM 777 C C . LEU A 1 99 ? 0.186 7.218 2.265 1.00 96.25 99 LEU A C 1
ATOM 779 O O . LEU A 1 99 ? -0.208 6.400 1.439 1.00 96.25 99 LEU A O 1
ATOM 783 N N . LYS A 1 100 ? -0.498 8.339 2.532 1.00 95.94 100 LYS A N 1
ATOM 784 C CA . LYS A 1 100 ? -1.809 8.638 1.925 1.00 95.94 100 LYS A CA 1
ATOM 785 C C . LYS A 1 100 ? -1.756 8.620 0.398 1.00 95.94 100 LYS A C 1
ATOM 787 O O . LYS A 1 100 ? -2.634 8.045 -0.244 1.00 95.94 100 LYS A O 1
ATOM 792 N N . PHE A 1 101 ? -0.719 9.227 -0.173 1.00 96.38 101 PHE A 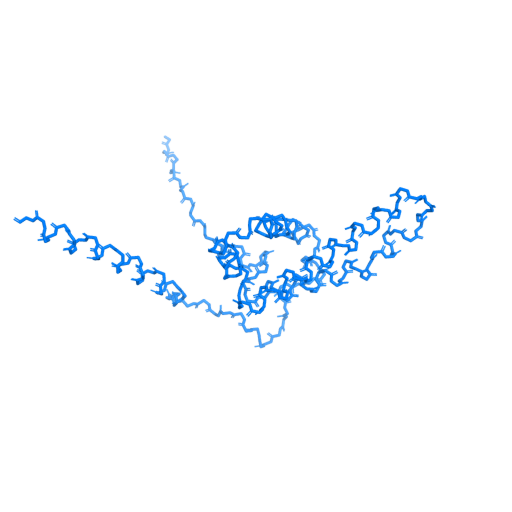N 1
ATOM 793 C CA . PHE A 1 101 ? -0.503 9.251 -1.615 1.00 96.38 101 PHE A CA 1
ATOM 794 C C . PHE A 1 101 ? -0.303 7.840 -2.187 1.00 96.38 101 PHE A C 1
ATOM 796 O O . PHE A 1 101 ? -1.028 7.437 -3.095 1.00 96.38 101 PHE A O 1
ATOM 803 N N . LEU A 1 102 ? 0.636 7.070 -1.633 1.00 96.56 102 LEU A N 1
ATOM 804 C CA . LEU A 1 102 ? 0.968 5.728 -2.117 1.00 96.56 102 LEU A CA 1
ATOM 805 C C . LEU A 1 102 ? -0.218 4.770 -2.023 1.00 96.56 102 LEU A C 1
ATOM 807 O O . LEU A 1 102 ? -0.472 4.030 -2.967 1.00 96.56 102 LEU A O 1
ATOM 811 N N . VAL A 1 103 ? -0.970 4.814 -0.921 1.00 95.00 103 VAL A N 1
ATOM 812 C CA . VAL A 1 103 ? -2.161 3.977 -0.714 1.00 95.00 103 VAL A CA 1
ATOM 813 C C . VAL A 1 103 ? -3.239 4.290 -1.749 1.00 95.00 103 VAL A C 1
ATOM 815 O O . VAL A 1 103 ? -3.819 3.375 -2.333 1.00 95.00 103 VAL A O 1
ATOM 818 N N . SER A 1 104 ? -3.478 5.575 -2.019 1.00 95.12 104 SER A N 1
ATOM 819 C CA . SER A 1 104 ? -4.444 6.013 -3.030 1.00 95.12 104 SER A CA 1
ATOM 820 C C . SER A 1 104 ? -4.077 5.499 -4.427 1.00 95.12 104 SER A C 1
ATOM 822 O O . SER A 1 104 ? -4.898 4.881 -5.113 1.00 95.12 104 SER A O 1
ATOM 824 N N . ILE A 1 105 ? -2.815 5.678 -4.830 1.00 94.94 105 ILE A N 1
ATOM 825 C CA . ILE A 1 105 ? -2.331 5.199 -6.129 1.00 94.94 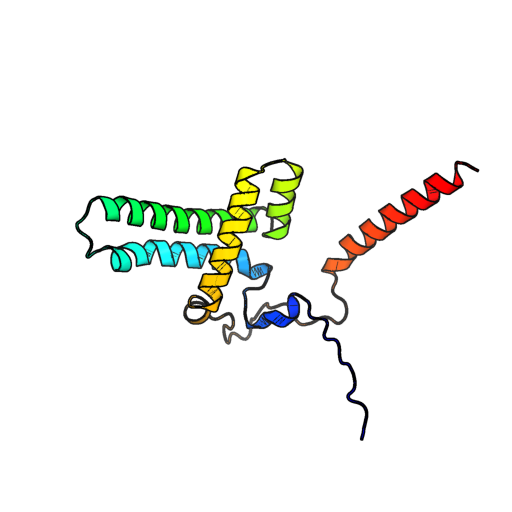105 ILE A CA 1
ATOM 826 C C . ILE A 1 105 ? -2.354 3.670 -6.191 1.00 94.94 105 ILE A C 1
ATOM 828 O O . ILE A 1 105 ? -2.809 3.117 -7.188 1.00 94.94 105 ILE A O 1
ATOM 832 N N . PHE A 1 106 ? -1.939 2.978 -5.128 1.00 94.88 106 PHE A N 1
ATOM 833 C CA . PHE A 1 106 ? -1.987 1.519 -5.055 1.00 94.88 106 PHE A CA 1
ATOM 834 C C . PHE A 1 106 ? -3.394 0.988 -5.332 1.00 94.88 106 PHE A C 1
ATOM 836 O O . PHE A 1 106 ? -3.556 0.160 -6.225 1.00 94.88 106 PHE A O 1
ATOM 843 N N . PHE A 1 107 ? -4.417 1.487 -4.630 1.00 92.88 107 PHE A N 1
ATOM 844 C CA . PHE A 1 107 ? -5.787 1.019 -4.850 1.00 92.88 107 PHE A CA 1
ATOM 845 C C . PHE A 1 107 ? -6.315 1.375 -6.241 1.00 92.88 107 PHE A C 1
ATOM 847 O O . PHE A 1 107 ? -7.032 0.574 -6.839 1.00 92.88 107 PHE A O 1
ATOM 854 N N . THR A 1 108 ? -5.909 2.523 -6.785 1.00 93.81 108 THR A N 1
ATOM 855 C CA . THR A 1 108 ? -6.264 2.922 -8.153 1.00 93.81 108 THR A CA 1
ATOM 856 C C . THR A 1 108 ? -5.703 1.932 -9.181 1.00 93.81 108 THR A C 1
ATOM 858 O O . THR A 1 108 ? -6.440 1.417 -10.022 1.00 93.81 108 THR A O 1
ATOM 861 N N . ILE A 1 109 ? -4.411 1.600 -9.088 1.00 92.12 109 ILE A N 1
ATOM 862 C CA . ILE A 1 109 ? -3.768 0.634 -9.993 1.00 92.12 109 ILE A CA 1
ATOM 863 C C . ILE A 1 109 ? -4.309 -0.782 -9.736 1.00 92.12 109 ILE A C 1
ATOM 865 O O . ILE A 1 109 ? -4.484 -1.563 -10.673 1.00 92.12 109 ILE A O 1
ATOM 869 N N . TRP A 1 110 ? -4.624 -1.121 -8.484 1.00 92.44 110 TRP A N 1
ATOM 870 C CA . TRP A 1 110 ? -5.209 -2.409 -8.125 1.00 92.44 110 TRP A CA 1
ATOM 871 C C . TRP A 1 110 ? -6.522 -2.664 -8.857 1.00 92.44 110 TRP A C 1
ATOM 873 O O . TRP A 1 110 ? -6.662 -3.674 -9.550 1.00 92.44 110 TRP A O 1
ATOM 883 N N . GLN A 1 111 ? -7.456 -1.720 -8.746 1.00 88.69 111 GLN A N 1
ATOM 884 C CA . GLN A 1 111 ? -8.764 -1.806 -9.388 1.00 88.69 111 GLN A CA 1
ATOM 885 C C . GLN A 1 111 ? -8.655 -1.856 -10.913 1.00 88.69 111 GLN A C 1
ATOM 887 O O . GLN A 1 111 ? -9.398 -2.597 -11.547 1.00 88.69 111 GLN A O 1
ATOM 892 N N . GLY A 1 112 ? -7.719 -1.106 -11.500 1.00 89.81 112 GLY A N 1
ATOM 893 C CA . GLY A 1 112 ? -7.540 -1.077 -12.950 1.00 89.81 112 GLY A CA 1
ATOM 894 C C . GLY A 1 112 ? -6.817 -2.297 -13.526 1.00 89.81 112 GLY A C 1
ATOM 895 O O . GLY A 1 112 ? -7.102 -2.680 -14.656 1.00 89.81 112 GLY A O 1
ATOM 896 N N . TYR A 1 113 ? -5.874 -2.888 -12.786 1.00 89.25 113 TYR A N 1
ATOM 897 C CA . TYR A 1 113 ? -4.922 -3.838 -13.370 1.00 89.25 113 TYR A CA 1
ATOM 898 C C . TYR A 1 113 ? -4.405 -4.909 -12.402 1.00 89.25 113 TYR A C 1
ATOM 900 O O . TYR A 1 113 ? -4.483 -6.092 -12.711 1.00 89.25 113 TYR A O 1
ATOM 908 N N . LEU A 1 114 ? -3.886 -4.556 -11.217 1.00 90.00 114 LEU A N 1
ATOM 909 C CA . LEU A 1 114 ? -3.142 -5.549 -10.412 1.00 90.00 114 LEU A CA 1
ATOM 910 C C . LEU A 1 114 ? -4.014 -6.706 -9.912 1.00 90.00 114 LEU A C 1
ATOM 912 O O . LEU A 1 114 ? -3.494 -7.801 -9.721 1.00 90.00 114 LEU A O 1
ATOM 916 N N . HIS A 1 115 ? -5.325 -6.506 -9.752 1.00 87.44 115 HIS A N 1
ATOM 917 C CA . HIS A 1 115 ? -6.241 -7.576 -9.346 1.00 87.44 115 HIS A CA 1
ATOM 918 C C . HIS A 1 115 ? -6.303 -8.746 -10.345 1.00 87.44 115 HIS A C 1
ATOM 920 O O . HIS A 1 115 ? -6.644 -9.857 -9.942 1.00 87.44 115 HIS A O 1
ATOM 926 N N . THR A 1 116 ? -5.981 -8.523 -11.627 1.00 88.25 116 THR A N 1
ATOM 927 C CA . THR A 1 116 ? -5.932 -9.596 -12.635 1.00 88.25 116 THR A CA 1
ATOM 928 C C . THR A 1 116 ? -4.635 -10.393 -12.556 1.00 88.25 116 THR A C 1
ATOM 930 O O . THR A 1 116 ? -4.607 -11.555 -12.944 1.00 88.25 116 THR A O 1
ATOM 933 N N . LEU A 1 117 ? -3.557 -9.770 -12.070 1.00 87.75 117 LEU A N 1
ATOM 934 C CA . LEU A 1 117 ? -2.243 -10.396 -11.904 1.00 87.75 117 LEU A CA 1
ATOM 935 C C . LEU A 1 117 ? -2.106 -11.108 -10.557 1.00 87.75 117 LEU A C 1
ATOM 937 O O . LEU A 1 117 ? -1.454 -12.144 -10.462 1.00 87.75 117 LEU A O 1
ATOM 941 N N . PHE A 1 118 ? -2.718 -10.541 -9.520 1.00 88.06 118 PHE A N 1
ATOM 942 C CA . PHE A 1 118 ? -2.693 -11.043 -8.152 1.00 88.06 118 PHE A CA 1
ATOM 943 C C . PHE A 1 118 ? -4.130 -11.297 -7.688 1.00 88.06 118 PHE A C 1
ATOM 945 O O . PHE A 1 118 ? -4.686 -10.497 -6.927 1.00 88.06 118 PHE A O 1
ATOM 952 N N . PRO A 1 119 ? -4.773 -12.376 -8.168 1.00 80.62 119 PRO A N 1
ATOM 953 C CA . PRO A 1 119 ? -6.142 -12.670 -7.789 1.00 80.62 119 PRO A CA 1
ATOM 954 C C . PRO A 1 119 ? -6.236 -12.841 -6.271 1.00 80.62 119 PRO A C 1
ATOM 956 O O . PRO A 1 119 ? -5.469 -13.576 -5.657 1.00 80.62 119 PRO A O 1
ATOM 959 N N . LEU A 1 120 ? -7.221 -12.178 -5.658 1.00 76.31 120 LEU A N 1
ATOM 960 C CA . LEU A 1 120 ? -7.479 -12.310 -4.219 1.00 76.31 120 LEU A CA 1
ATOM 961 C C . LEU A 1 120 ? -7.924 -13.725 -3.844 1.00 76.31 120 LEU A C 1
ATOM 963 O O . LEU A 1 120 ? -7.895 -14.072 -2.672 1.00 76.31 120 LEU A O 1
ATOM 967 N N . LYS A 1 121 ? -8.415 -14.511 -4.810 1.00 66.06 121 LYS A N 1
ATOM 968 C CA . LYS A 1 121 ? -8.795 -15.914 -4.648 1.00 66.06 121 LYS A CA 1
ATOM 969 C C . LYS A 1 121 ? -7.681 -16.814 -5.148 1.00 66.06 121 LYS A C 1
ATOM 971 O O . LYS A 1 121 ? -7.581 -17.055 -6.342 1.00 66.06 121 LYS A O 1
ATOM 976 N N . GLU A 1 122 ? -6.906 -17.353 -4.218 1.00 55.19 122 GLU A N 1
ATOM 977 C CA . GLU A 1 122 ? -6.370 -18.689 -4.427 1.00 55.19 122 GLU A CA 1
ATOM 978 C C . GLU A 1 122 ? -7.509 -19.676 -4.140 1.00 55.19 122 GLU A C 1
ATOM 980 O O . GLU A 1 122 ? -8.109 -19.631 -3.065 1.00 55.19 122 GLU A O 1
ATOM 985 N N . GLU A 1 123 ? -7.845 -20.543 -5.097 1.00 46.72 123 GLU A N 1
ATOM 986 C CA . GLU A 1 123 ? -8.758 -21.688 -4.923 1.00 46.72 123 GLU A CA 1
ATOM 987 C C . GLU A 1 123 ? -8.122 -22.781 -4.042 1.00 46.72 123 GLU A C 1
ATOM 989 O O . GLU A 1 123 ? -8.182 -23.968 -4.341 1.00 46.72 123 GLU A O 1
ATOM 994 N N . ASN A 1 124 ? -7.466 -22.386 -2.955 1.00 45.53 124 ASN A N 1
ATOM 995 C CA . ASN A 1 124 ? -6.811 -23.300 -2.039 1.00 45.53 124 ASN A CA 1
ATOM 996 C C . ASN A 1 124 ? -7.754 -23.581 -0.862 1.00 45.53 124 ASN A C 1
ATOM 998 O O . ASN A 1 124 ? -8.242 -22.660 -0.208 1.00 45.53 124 ASN A O 1
ATOM 1002 N N . GLU A 1 125 ? -7.966 -24.863 -0.542 1.00 47.88 125 GLU A N 1
ATOM 1003 C CA . GLU A 1 125 ? -8.750 -25.344 0.616 1.00 47.88 125 GLU A CA 1
ATOM 1004 C C . GLU A 1 125 ? -8.264 -24.781 1.972 1.00 47.88 125 GLU A C 1
ATOM 1006 O O . GLU A 1 125 ? -8.977 -24.848 2.972 1.00 47.88 125 GLU A O 1
ATOM 1011 N N . ASN A 1 126 ? -7.080 -24.159 1.989 1.00 48.28 126 ASN A N 1
ATOM 1012 C CA . ASN A 1 126 ? -6.455 -23.488 3.127 1.00 48.28 126 ASN A CA 1
ATOM 1013 C C . ASN A 1 126 ? -6.624 -21.957 3.124 1.00 48.28 126 ASN A C 1
ATOM 1015 O O . ASN A 1 126 ? -5.798 -21.263 3.718 1.00 48.28 126 ASN A O 1
ATOM 1019 N N . ASP A 1 127 ? -7.648 -21.409 2.461 1.00 51.12 127 ASP A N 1
ATOM 1020 C CA . ASP A 1 127 ? -7.938 -19.972 2.487 1.00 51.12 127 ASP A CA 1
ATOM 1021 C C . ASP A 1 127 ? -8.137 -19.492 3.941 1.00 51.12 127 ASP A C 1
ATOM 1023 O O . ASP A 1 127 ? -9.200 -19.644 4.546 1.00 51.12 127 ASP A O 1
ATOM 1027 N N . GLN A 1 128 ? -7.077 -18.918 4.523 1.00 53.88 128 GLN A N 1
ATOM 1028 C CA . GLN A 1 128 ? -7.052 -18.361 5.881 1.00 53.88 128 GLN A CA 1
ATOM 1029 C C . GLN A 1 128 ? -7.837 -17.049 5.989 1.00 53.88 128 GLN A C 1
ATOM 1031 O O . GLN A 1 128 ? -7.773 -16.347 7.004 1.00 53.88 128 GLN A O 1
ATOM 1036 N N . ARG A 1 129 ? -8.589 -16.681 4.951 1.00 57.59 129 ARG A N 1
ATOM 1037 C CA . ARG A 1 129 ? -9.526 -15.577 5.019 1.00 57.59 129 ARG A CA 1
ATOM 1038 C C . ARG A 1 129 ? -10.492 -15.783 6.177 1.00 57.59 129 ARG A C 1
ATOM 1040 O O . ARG A 1 129 ? -11.197 -16.785 6.269 1.00 57.59 129 ARG A O 1
ATOM 1047 N N . VAL A 1 130 ? -10.490 -14.803 7.082 1.00 60.03 130 VAL A N 1
ATOM 1048 C CA . VAL A 1 130 ? -11.282 -14.815 8.313 1.00 60.03 130 VAL A CA 1
ATOM 1049 C C . VAL A 1 130 ? -12.729 -15.127 7.949 1.00 60.03 130 VAL A C 1
ATOM 1051 O O . VAL A 1 130 ? -13.402 -14.313 7.312 1.00 60.03 130 VAL A O 1
ATOM 1054 N N . LYS A 1 131 ? -13.195 -16.323 8.330 1.00 62.03 131 LYS A N 1
ATOM 1055 C CA . LYS A 1 131 ? -14.603 -16.694 8.187 1.00 62.03 131 LYS A CA 1
ATOM 1056 C C . LYS A 1 131 ? -15.430 -15.629 8.884 1.00 62.03 131 LYS A C 1
ATOM 1058 O O . LYS A 1 131 ? -15.102 -15.231 10.001 1.00 62.03 131 LYS A O 1
ATOM 1063 N N . PHE A 1 132 ? -16.491 -15.174 8.223 1.00 63.59 132 PHE A N 1
ATOM 1064 C CA . PHE A 1 132 ? -17.423 -14.232 8.822 1.00 63.59 132 PHE A CA 1
ATOM 1065 C C . PHE A 1 132 ? -17.843 -14.739 10.206 1.00 63.59 132 PHE A C 1
ATOM 1067 O O . PHE A 1 132 ? -18.379 -15.839 10.345 1.00 63.59 132 PHE A O 1
ATOM 1074 N N . GLN A 1 133 ? -17.574 -13.934 11.228 1.00 66.06 133 GLN A N 1
ATOM 1075 C CA . GLN A 1 133 ? -18.052 -14.171 12.579 1.00 66.06 133 GLN A CA 1
ATOM 1076 C C . GLN A 1 133 ? -19.189 -13.196 12.850 1.00 66.06 133 GLN A C 1
ATOM 1078 O O . GLN A 1 133 ? -19.108 -12.019 12.507 1.00 66.06 133 GLN A O 1
ATOM 1083 N N . LYS A 1 134 ? -20.246 -13.678 13.510 1.00 72.00 134 LYS A N 1
ATOM 1084 C CA . LYS A 1 134 ? -21.395 -12.847 13.899 1.00 72.00 134 LYS A CA 1
ATOM 1085 C C . LYS A 1 134 ? -20.989 -11.662 14.788 1.00 72.00 134 LYS A C 1
ATOM 1087 O O . LYS A 1 134 ? -21.685 -10.653 14.814 1.00 72.00 134 LYS A O 1
ATOM 1092 N N . ILE A 1 135 ? -19.884 -11.797 15.522 1.00 70.38 135 ILE A N 1
ATOM 1093 C CA . ILE A 1 135 ? -19.320 -10.768 16.392 1.00 70.38 135 ILE A CA 1
ATOM 1094 C C . ILE A 1 135 ? -17.871 -10.546 15.968 1.00 70.38 135 ILE A C 1
ATOM 1096 O O . ILE A 1 135 ? -17.048 -11.450 16.093 1.00 70.38 135 ILE A O 1
ATOM 1100 N N . ASP A 1 136 ? -17.561 -9.343 15.495 1.00 67.12 136 ASP A N 1
ATOM 1101 C CA . ASP A 1 136 ? -16.201 -8.964 15.125 1.00 67.12 136 ASP A CA 1
ATOM 1102 C C . ASP A 1 136 ? -15.426 -8.519 16.373 1.00 67.12 136 ASP A C 1
ATOM 1104 O O . ASP A 1 136 ? -15.642 -7.440 16.931 1.00 67.12 136 ASP A O 1
ATOM 1108 N N . SER A 1 137 ? -14.535 -9.387 16.848 1.00 72.75 137 SER A N 1
ATOM 1109 C CA . SER A 1 137 ? -13.750 -9.158 18.062 1.00 72.75 137 SER A CA 1
ATOM 1110 C C . SER A 1 137 ? -12.766 -7.992 17.945 1.00 72.75 137 SER A C 1
ATOM 1112 O O . SER A 1 137 ? -12.369 -7.452 18.977 1.00 72.75 137 SER A O 1
ATOM 1114 N N . ARG A 1 138 ? -12.416 -7.550 16.728 1.00 64.81 138 ARG A N 1
ATOM 1115 C CA . ARG A 1 138 ? -11.440 -6.470 16.497 1.00 64.81 138 ARG A CA 1
ATOM 1116 C C . ARG A 1 138 ? -11.934 -5.121 17.014 1.00 64.81 138 ARG A C 1
ATOM 1118 O O . ARG A 1 138 ? -11.144 -4.325 17.510 1.00 64.81 138 ARG A O 1
ATOM 1125 N N . TYR A 1 139 ? -13.245 -4.883 16.970 1.00 66.44 139 TYR A N 1
ATOM 1126 C CA . TYR A 1 139 ? -13.838 -3.637 17.461 1.00 66.44 139 TYR A CA 1
ATOM 1127 C C . TYR A 1 139 ? -14.014 -3.602 18.981 1.00 66.44 139 TYR A C 1
ATOM 1129 O O . TYR A 1 139 ? -14.275 -2.533 19.524 1.00 66.44 139 TYR A O 1
ATOM 1137 N N . LYS A 1 140 ? -13.836 -4.723 19.696 1.00 79.06 140 LYS A N 1
ATOM 1138 C CA . LYS A 1 140 ? -14.031 -4.764 21.155 1.00 79.06 140 LYS A CA 1
ATOM 1139 C C . LYS A 1 140 ? -13.112 -3.794 21.890 1.00 79.06 140 LYS A C 1
ATOM 1141 O O . LYS A 1 140 ? -13.580 -3.082 22.766 1.00 79.06 140 LYS A O 1
ATOM 1146 N N . SER A 1 141 ? -11.832 -3.734 21.515 1.00 72.50 141 SER A N 1
ATOM 1147 C CA . SER A 1 141 ? -10.876 -2.809 22.140 1.00 72.50 141 SER A CA 1
ATOM 1148 C C . SER A 1 141 ? -11.218 -1.349 21.837 1.00 72.50 141 SER A C 1
ATOM 1150 O O . SER A 1 141 ? -11.193 -0.524 22.743 1.00 72.50 141 SER A O 1
ATOM 1152 N N . LEU A 1 142 ? -11.612 -1.040 20.597 1.00 69.62 142 LEU A N 1
ATOM 1153 C CA . LEU A 1 142 ? -12.028 0.310 20.216 1.00 69.62 142 LEU A CA 1
ATOM 1154 C C . LEU A 1 142 ? -13.266 0.759 21.004 1.00 69.62 142 LEU A C 1
ATOM 1156 O O . LEU A 1 142 ? -13.263 1.841 21.579 1.00 69.62 142 LEU A O 1
ATOM 1160 N N . VAL A 1 143 ? -14.299 -0.085 21.058 1.00 74.75 143 VAL A N 1
ATOM 1161 C CA . VAL A 1 143 ? -15.535 0.197 21.801 1.00 74.75 143 VAL A CA 1
ATOM 1162 C C . VAL A 1 143 ? -15.252 0.308 23.298 1.00 74.75 143 VAL A C 1
ATOM 1164 O O . VAL A 1 143 ? -15.734 1.237 23.930 1.00 74.75 143 VAL A O 1
ATOM 1167 N N . SER A 1 144 ? -14.426 -0.580 23.859 1.00 77.38 144 SER A N 1
ATOM 1168 C CA . SER A 1 144 ? -14.022 -0.512 25.267 1.00 77.38 144 SER A CA 1
ATOM 1169 C C . SER A 1 144 ? -13.313 0.801 25.593 1.00 77.38 144 SER A C 1
ATOM 1171 O O . SER A 1 144 ? -13.618 1.405 26.612 1.00 77.38 144 SER A O 1
ATOM 1173 N N . ASN A 1 145 ? -12.400 1.263 24.736 1.00 71.12 145 ASN A N 1
ATOM 1174 C CA . ASN A 1 145 ? -11.698 2.529 24.952 1.00 71.12 145 ASN A CA 1
ATOM 1175 C C . ASN A 1 145 ? -12.652 3.727 24.872 1.00 71.12 145 ASN A C 1
ATOM 1177 O O . ASN A 1 145 ? -12.575 4.610 25.716 1.00 71.12 145 ASN A O 1
ATOM 1181 N N . PHE A 1 146 ? -13.593 3.725 23.923 1.00 73.38 146 PHE A N 1
ATOM 1182 C CA . PHE A 1 146 ? -14.633 4.756 23.833 1.00 73.38 146 PHE A CA 1
ATOM 1183 C C . PHE A 1 146 ? -15.530 4.807 25.076 1.00 73.38 146 PHE A C 1
ATOM 1185 O O . PHE A 1 146 ? -15.914 5.887 25.520 1.00 73.38 146 PHE A O 1
ATOM 1192 N N . LEU A 1 147 ? -15.882 3.644 25.631 1.00 75.31 147 LEU A N 1
ATOM 1193 C CA . LEU A 1 147 ? -16.679 3.564 26.854 1.00 75.31 147 LEU A CA 1
ATOM 1194 C C . LEU A 1 147 ? -15.895 4.089 28.061 1.00 75.31 147 LEU A C 1
ATOM 1196 O O . LEU A 1 147 ? -16.436 4.874 28.826 1.00 75.31 147 LEU A O 1
ATOM 1200 N N . LEU A 1 148 ? -14.613 3.733 28.182 1.00 77.31 148 LEU A N 1
ATOM 1201 C CA . LEU A 1 148 ? -13.749 4.219 29.262 1.00 77.31 148 LEU A CA 1
ATOM 1202 C C . LEU A 1 148 ? -13.502 5.733 29.193 1.00 77.31 148 LEU A C 1
ATOM 1204 O O . LEU A 1 148 ? -13.497 6.395 30.229 1.00 77.31 148 LEU A O 1
ATOM 1208 N N . GLU A 1 149 ? -13.314 6.294 27.995 1.00 70.94 149 GLU A N 1
ATOM 1209 C CA . GLU A 1 149 ? -13.187 7.746 27.820 1.00 70.94 149 GLU A CA 1
ATOM 1210 C C . GLU A 1 149 ? -14.464 8.472 28.265 1.00 70.94 149 GLU A C 1
ATOM 1212 O O . GLU A 1 149 ? -14.377 9.450 29.007 1.00 70.94 149 GLU A O 1
ATOM 1217 N N . ASN A 1 150 ? -15.647 7.966 27.906 1.00 61.25 150 ASN A N 1
ATOM 1218 C CA . ASN A 1 150 ? -16.912 8.578 28.318 1.00 61.25 150 ASN A CA 1
ATOM 1219 C C . ASN A 1 150 ? -17.216 8.393 29.817 1.00 61.25 150 ASN A C 1
ATOM 1221 O O . ASN A 1 150 ? -17.618 9.358 30.462 1.00 61.25 150 ASN A O 1
ATOM 1225 N N . ASP A 1 151 ? -16.937 7.224 30.402 1.00 63.34 151 ASP A N 1
ATOM 1226 C CA . ASP A 1 151 ? -17.091 6.995 31.851 1.00 63.34 151 ASP A CA 1
ATOM 1227 C C . ASP A 1 151 ? -16.173 7.917 32.672 1.00 63.34 151 ASP A C 1
ATOM 1229 O O . ASP A 1 151 ? -16.546 8.419 33.737 1.00 63.34 151 ASP A O 1
ATOM 1233 N N . SER A 1 152 ? -14.962 8.188 32.171 1.00 58.50 152 SER A N 1
ATOM 1234 C CA . SER A 1 152 ? -14.035 9.117 32.821 1.00 58.50 152 SER A CA 1
ATOM 1235 C C . SER A 1 152 ? -14.538 10.565 32.792 1.00 58.50 152 SER A C 1
ATOM 1237 O O . SER A 1 152 ? -14.371 11.287 33.777 1.00 58.50 152 SER A O 1
ATOM 1239 N N . LEU A 1 153 ? -15.230 10.971 31.723 1.00 55.75 153 LEU A N 1
ATOM 1240 C CA . LEU A 1 153 ? -15.884 12.277 31.614 1.00 55.75 153 LEU A CA 1
ATOM 1241 C C . LEU A 1 153 ? -17.062 12.402 32.589 1.00 55.75 153 LEU A C 1
ATOM 1243 O O . LEU A 1 153 ? -17.171 13.417 33.279 1.00 55.75 153 LEU A O 1
ATOM 1247 N N . ASP A 1 154 ? -17.883 11.359 32.712 1.00 56.12 154 ASP A N 1
ATOM 1248 C CA . ASP A 1 154 ? -19.024 11.348 33.633 1.00 56.12 154 ASP A CA 1
ATOM 1249 C C . ASP A 1 154 ? -18.578 11.358 35.107 1.00 56.12 154 ASP A C 1
ATOM 1251 O O . ASP A 1 154 ? -19.159 12.066 35.936 1.00 56.12 154 ASP A O 1
ATOM 1255 N N . SER A 1 155 ? -17.475 10.676 35.440 1.00 55.75 155 SER A N 1
ATOM 1256 C CA . SER A 1 155 ? -16.888 10.724 36.789 1.00 55.75 155 SER A CA 1
ATOM 1257 C C . SER A 1 155 ? -16.336 12.107 37.174 1.00 55.75 155 SER A C 1
ATOM 1259 O O . SER A 1 155 ? -16.397 12.493 38.346 1.00 55.75 155 SER A O 1
ATOM 1261 N N . LEU A 1 156 ? -15.852 12.883 36.194 1.00 50.91 156 LEU A N 1
ATOM 1262 C CA . LEU A 1 156 ? -15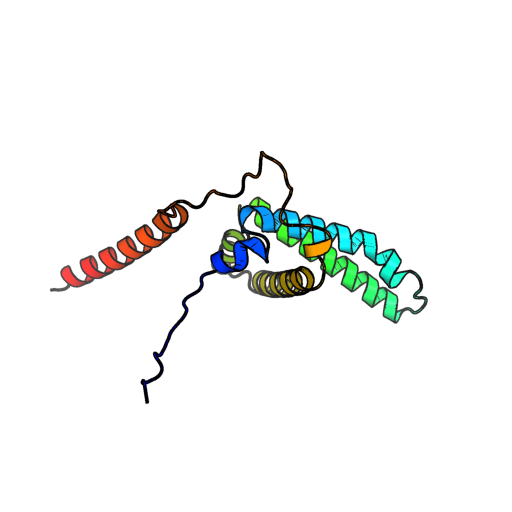.313 14.234 36.396 1.00 50.91 156 LEU A CA 1
ATOM 1263 C C . LEU A 1 156 ? -16.419 15.281 36.599 1.00 50.91 156 LEU A C 1
ATOM 1265 O O . LEU A 1 156 ? -16.207 16.298 37.262 1.00 50.91 156 LEU A O 1
ATOM 1269 N N . ILE A 1 157 ? -17.598 15.040 36.020 1.00 52.19 157 ILE A N 1
ATOM 1270 C CA . ILE A 1 157 ? -18.776 15.902 36.167 1.00 52.19 157 ILE A CA 1
ATOM 1271 C C . ILE A 1 157 ? -19.420 15.691 37.545 1.00 52.19 157 ILE A C 1
ATOM 1273 O O . ILE A 1 157 ? -19.811 16.662 38.190 1.00 52.19 157 ILE A O 1
ATOM 1277 N N . LEU A 1 158 ? -19.451 14.452 38.048 1.00 49.62 158 LEU A N 1
ATOM 1278 C CA . LEU A 1 158 ? -20.022 14.123 39.362 1.00 49.62 158 LEU A CA 1
ATOM 1279 C C . LEU A 1 158 ? -19.162 14.558 40.562 1.00 49.62 158 LEU A C 1
ATOM 1281 O O . LEU A 1 158 ? -19.677 14.633 41.671 1.00 49.62 158 LEU A O 1
ATOM 1285 N N . THR A 1 159 ? -17.879 14.879 40.368 1.00 47.66 159 THR A N 1
ATOM 1286 C CA . THR A 1 159 ? -16.998 15.415 41.429 1.00 47.66 159 THR A CA 1
ATOM 1287 C C . THR A 1 159 ? -17.002 16.946 41.527 1.00 47.66 159 THR A C 1
ATOM 1289 O O . THR A 1 159 ? -16.315 17.507 42.381 1.00 47.66 159 THR A O 1
ATOM 1292 N N . ARG A 1 160 ? -17.755 17.641 40.662 1.00 43.50 160 ARG A N 1
ATOM 1293 C CA . ARG A 1 160 ? -17.872 19.113 40.630 1.00 43.50 160 ARG A CA 1
ATOM 1294 C C . ARG A 1 160 ? -19.236 19.654 41.094 1.00 43.50 160 ARG A C 1
ATOM 1296 O O . ARG A 1 160 ? -19.501 20.838 40.888 1.00 43.50 160 ARG A O 1
ATOM 1303 N N . ILE A 1 161 ? -20.069 18.821 41.715 1.00 43.66 161 ILE A N 1
ATOM 1304 C CA . ILE A 1 161 ? -21.326 19.210 42.383 1.00 43.66 161 ILE A CA 1
ATOM 1305 C C . ILE A 1 161 ? -21.135 19.023 43.886 1.00 43.66 161 ILE A C 1
ATOM 1307 O O . ILE A 1 161 ? -21.534 19.938 44.637 1.00 43.66 161 ILE A O 1
#

Foldseek 3Di:
DPDDDDDDDDDDPVVCPQQDDDFQCQLVLLLVQLVVQLVCLCVVQVVPDDPVSVVVSVVSNVLSVLSNVLSVQCVVLVGNVSSLVVCVVVVVPVVNVSSVVSVVVVSVCSNVPVCVVVPPDDVDPPPPPPDDDPDDPVCVVVVVVVVVVVVVVVVVVVVVD

Sequence (161 aa):
MKKAKKITYLFGAGASYNAVPILNSLSDLMIKSGSYLKISAPQIFGHIKNPIDRNGFNNFIKFAENLINLGENAREYGTLDTYAKKLHLNSEVEELKKLKFLVSIFFTIWQGYLHTLFPLKEENENDQRVKFQKIDSRYKSLVSNFLLENDSLDSLILTRI

Secondary structure (DSSP, 8-state):
-PPPPP------GGGGTTTS--HHHHHHHHHHHHHHHHHHHHHHHTT--SHHHHHHHHHHHHHHHHHHHHHHHHHHTSSHHHHHHHHHHTT-HHHHHHHHHHHHHHHHHIIIIIHHHS-S----TT-------SS-TTHHHHHHHHHHHHHHHHHHHHT--

Radius of gyration: 21.94 Å; chains: 1; bounding box: 67×45×68 Å

Organism: Nonlabens ulvanivorans (NCBI:txid906888)

pLDDT: mean 80.04, std 15.2, range [43.5, 97.75]